Protein AF-D4Z742-F1 (afdb_monomer)

Structure (mmCIF, N/CA/C/O backbone):
data_AF-D4Z742-F1
#
_entry.id   AF-D4Z742-F1
#
loop_
_atom_site.group_PDB
_atom_site.id
_atom_site.type_symbol
_atom_site.label_atom_id
_atom_site.label_alt_id
_atom_site.label_comp_id
_atom_site.label_asym_id
_atom_site.label_entity_id
_atom_site.label_seq_id
_atom_site.pdbx_PDB_ins_code
_atom_site.Cartn_x
_atom_site.Cartn_y
_atom_site.Cartn_z
_atom_site.occupancy
_atom_site.B_iso_or_equiv
_atom_site.auth_seq_id
_atom_site.auth_comp_id
_atom_site.auth_asym_id
_atom_site.auth_atom_id
_atom_site.pdbx_PDB_model_num
ATOM 1 N N . MET A 1 1 ? 53.390 36.547 21.926 1.00 41.22 1 MET A N 1
ATOM 2 C CA . MET A 1 1 ? 52.689 35.268 22.171 1.00 41.22 1 MET A CA 1
ATOM 3 C C . MET A 1 1 ? 51.852 34.912 20.947 1.00 41.22 1 MET A C 1
ATOM 5 O O . MET A 1 1 ? 51.173 35.787 20.437 1.00 41.22 1 MET A O 1
ATOM 9 N N . ALA A 1 2 ? 51.964 33.653 20.503 1.00 45.97 2 ALA A N 1
ATOM 10 C CA . ALA A 1 2 ? 51.134 32.920 19.532 1.00 45.97 2 ALA A CA 1
ATOM 11 C C . ALA A 1 2 ? 51.030 33.444 18.079 1.00 45.97 2 ALA A C 1
ATOM 13 O O . ALA A 1 2 ? 50.154 34.228 17.724 1.00 45.97 2 ALA A O 1
ATOM 14 N N . ARG A 1 3 ? 51.900 32.901 17.212 1.00 41.25 3 ARG A N 1
ATOM 15 C CA . ARG A 1 3 ? 51.752 32.913 15.749 1.00 41.25 3 ARG A CA 1
ATOM 16 C C . ARG A 1 3 ? 50.654 31.930 15.329 1.00 41.25 3 ARG A C 1
ATOM 18 O O . ARG A 1 3 ? 50.660 30.780 15.756 1.00 41.25 3 ARG A O 1
ATOM 25 N N . ARG A 1 4 ? 49.755 32.383 14.456 1.00 48.75 4 ARG A N 1
ATOM 26 C CA . ARG A 1 4 ? 48.817 31.558 13.690 1.00 48.75 4 ARG A CA 1
ATOM 27 C C . ARG A 1 4 ? 49.485 31.280 12.338 1.00 48.75 4 ARG A C 1
ATOM 29 O O . ARG A 1 4 ? 49.684 32.216 11.571 1.00 48.75 4 ARG A O 1
ATOM 36 N N . THR A 1 5 ? 49.874 30.038 12.069 1.00 52.06 5 THR A N 1
ATOM 37 C CA . THR A 1 5 ? 50.420 29.610 10.770 1.00 52.06 5 THR A CA 1
ATOM 38 C C . THR A 1 5 ? 49.593 28.453 10.238 1.00 52.06 5 THR A C 1
ATOM 40 O O . THR A 1 5 ? 49.586 27.365 10.807 1.00 52.06 5 THR A O 1
ATOM 43 N N . ALA A 1 6 ? 48.873 28.742 9.158 1.00 50.28 6 ALA A N 1
ATOM 44 C CA . ALA A 1 6 ? 48.329 27.765 8.235 1.00 50.28 6 ALA A CA 1
ATOM 45 C C . ALA A 1 6 ? 49.473 26.997 7.558 1.00 50.28 6 ALA A C 1
ATOM 47 O O . ALA A 1 6 ? 50.484 27.612 7.231 1.00 50.28 6 ALA A O 1
ATOM 48 N N . ALA A 1 7 ? 49.286 25.692 7.364 1.00 48.91 7 ALA A N 1
ATOM 49 C CA . ALA A 1 7 ? 49.803 24.882 6.255 1.00 48.91 7 ALA A CA 1
ATOM 50 C C . 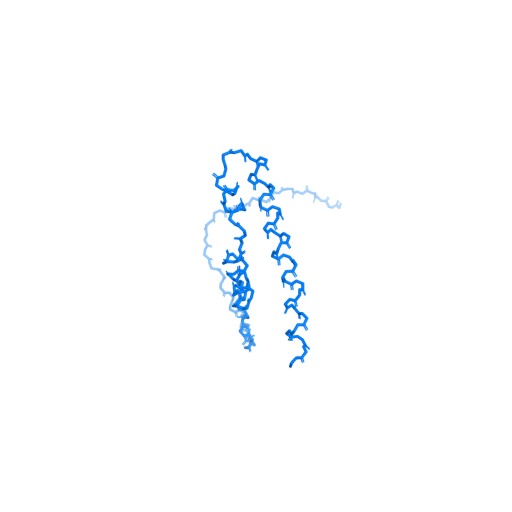ALA A 1 7 ? 49.647 23.411 6.652 1.00 48.91 7 ALA A C 1
ATOM 52 O O . ALA A 1 7 ? 50.530 22.801 7.251 1.00 48.91 7 ALA A O 1
ATOM 53 N N . GLN A 1 8 ? 48.477 22.856 6.353 1.00 51.91 8 GLN A N 1
ATOM 54 C CA . GLN A 1 8 ? 48.278 21.415 6.297 1.00 51.91 8 GLN A CA 1
ATOM 55 C C . GLN A 1 8 ? 48.738 20.992 4.896 1.00 51.91 8 GLN A C 1
ATOM 57 O O . GLN A 1 8 ? 47.937 20.839 3.983 1.00 51.91 8 GLN A O 1
ATOM 62 N N . ASP A 1 9 ? 50.056 20.951 4.719 1.00 45.72 9 ASP A N 1
ATOM 63 C CA . ASP A 1 9 ? 50.744 20.550 3.494 1.00 45.72 9 ASP A CA 1
ATOM 64 C C . ASP A 1 9 ? 51.379 19.189 3.797 1.00 45.72 9 ASP A C 1
ATOM 66 O O . ASP A 1 9 ? 52.318 19.097 4.589 1.00 45.72 9 ASP A O 1
ATOM 70 N N . TRP A 1 10 ? 50.775 18.109 3.296 1.00 43.75 10 TRP A N 1
ATOM 71 C CA . TRP A 1 10 ? 51.282 16.755 3.521 1.00 43.75 10 TRP A CA 1
ATOM 72 C C . TRP A 1 10 ? 51.995 16.259 2.259 1.00 43.75 10 TRP A C 1
ATOM 74 O O . TRP A 1 10 ? 51.328 16.002 1.251 1.00 43.75 10 TRP A O 1
ATOM 84 N N . PRO A 1 11 ? 53.329 16.088 2.280 1.00 48.41 11 PRO A N 1
ATOM 85 C CA . PRO A 1 11 ? 54.057 15.550 1.147 1.00 48.41 11 PRO A CA 1
ATOM 86 C C . PRO A 1 11 ? 54.028 14.012 1.135 1.00 48.41 11 PRO A C 1
ATOM 88 O O . PRO A 1 11 ? 54.117 13.347 2.162 1.00 48.41 11 PRO A O 1
ATOM 91 N N . GLY A 1 12 ? 53.900 13.472 -0.078 1.00 49.28 12 GLY A N 1
ATOM 92 C CA . GLY A 1 12 ? 54.495 12.229 -0.587 1.00 49.28 12 GLY A CA 1
ATOM 93 C C . GLY A 1 12 ? 54.738 11.019 0.333 1.00 49.28 12 GLY A C 1
ATOM 94 O O . GLY A 1 12 ? 55.664 10.998 1.127 1.00 49.28 12 GLY A O 1
ATOM 95 N N . ARG A 1 13 ? 53.999 9.938 0.040 1.00 49.31 13 ARG A N 1
ATOM 96 C CA . ARG A 1 13 ? 54.454 8.535 -0.136 1.00 49.31 13 ARG A CA 1
ATOM 97 C C . ARG A 1 13 ? 55.594 8.010 0.769 1.00 49.31 13 ARG A C 1
ATOM 99 O O . ARG A 1 13 ? 56.761 8.240 0.478 1.00 49.31 13 ARG A O 1
ATOM 106 N N . GLY A 1 14 ? 55.259 7.099 1.695 1.00 46.44 14 GLY A N 1
ATOM 107 C CA . GLY A 1 14 ? 56.211 6.097 2.202 1.00 46.44 14 GLY A CA 1
ATOM 108 C C . GLY A 1 14 ? 55.919 5.518 3.593 1.00 46.44 14 GLY A C 1
ATOM 109 O O . GLY A 1 14 ? 56.303 6.107 4.586 1.00 46.44 14 GLY A O 1
ATOM 110 N N . LEU A 1 15 ? 55.337 4.313 3.622 1.00 52.59 15 LEU A N 1
ATOM 111 C CA . LEU A 1 15 ? 55.776 3.182 4.459 1.00 52.59 15 LEU A CA 1
ATOM 112 C C . LEU A 1 15 ? 55.606 3.224 6.014 1.00 52.59 15 LEU A C 1
ATOM 114 O O . LEU A 1 15 ? 56.341 3.887 6.729 1.00 52.59 15 LEU A O 1
ATOM 118 N N . ILE A 1 16 ? 54.724 2.325 6.493 1.00 50.97 16 ILE A N 1
ATOM 119 C CA . ILE A 1 16 ? 54.670 1.632 7.809 1.00 50.97 16 ILE A CA 1
ATOM 120 C C . ILE A 1 16 ? 54.287 2.450 9.056 1.00 50.97 16 ILE A C 1
ATOM 122 O O . ILE A 1 16 ? 55.102 3.166 9.615 1.00 50.97 16 ILE A O 1
ATOM 126 N N . TRP A 1 17 ? 53.104 2.141 9.605 1.00 43.66 17 TRP A N 1
ATOM 127 C CA . TRP A 1 17 ? 52.925 1.841 11.037 1.00 43.66 17 TRP A CA 1
ATOM 128 C C . TRP A 1 17 ? 51.748 0.861 11.202 1.00 43.66 17 TRP A C 1
ATOM 130 O O . TRP A 1 17 ? 50.589 1.232 11.034 1.00 43.66 17 TRP A O 1
ATOM 140 N N . VAL A 1 18 ? 52.041 -0.411 11.494 1.00 48.16 18 VAL A N 1
ATOM 141 C CA . VAL A 1 18 ? 51.042 -1.418 11.894 1.00 48.16 18 VAL A CA 1
ATOM 142 C C . VAL A 1 18 ? 51.091 -1.521 13.414 1.00 48.16 18 VAL A C 1
ATOM 144 O O . VAL A 1 18 ? 52.044 -2.065 13.963 1.00 48.16 18 VAL A O 1
ATOM 147 N N . ILE A 1 19 ? 50.073 -1.002 14.097 1.00 59.47 19 ILE A N 1
ATOM 148 C CA . ILE A 1 19 ? 49.836 -1.271 15.522 1.00 59.47 19 ILE A CA 1
ATOM 149 C C . ILE A 1 19 ? 48.746 -2.346 15.591 1.00 59.47 19 ILE A C 1
ATOM 151 O O . ILE A 1 19 ? 47.615 -2.053 15.199 1.00 59.47 19 ILE A O 1
ATOM 155 N N . PRO A 1 20 ? 49.007 -3.572 16.080 1.00 48.66 20 PRO A N 1
ATOM 156 C CA . PRO A 1 20 ? 47.939 -4.515 16.348 1.00 48.66 20 PRO A CA 1
ATOM 157 C C . PRO A 1 20 ? 47.403 -4.217 17.749 1.00 48.66 20 PRO A C 1
ATOM 159 O O . PRO A 1 20 ? 47.926 -4.695 18.753 1.00 48.66 20 PRO A O 1
ATOM 162 N N . PHE A 1 21 ? 46.357 -3.399 17.838 1.00 40.38 21 PHE A N 1
ATOM 163 C CA . PHE A 1 21 ? 45.545 -3.359 19.049 1.00 40.38 21 PHE A CA 1
ATOM 164 C C . PHE A 1 21 ? 44.690 -4.632 19.063 1.00 40.38 21 PHE A C 1
ATOM 166 O O . PHE A 1 21 ? 43.766 -4.784 18.263 1.00 40.38 21 PHE A O 1
ATOM 173 N N . ALA A 1 22 ? 45.037 -5.584 19.929 1.00 53.72 22 ALA A N 1
ATOM 174 C CA . ALA A 1 22 ? 44.241 -6.779 20.163 1.00 53.72 22 ALA A CA 1
ATOM 175 C C . ALA A 1 22 ? 42.902 -6.377 20.801 1.00 53.72 22 ALA A C 1
ATOM 177 O O . ALA A 1 22 ? 42.827 -6.120 22.001 1.00 53.72 22 ALA A O 1
ATOM 178 N N . VAL A 1 23 ? 41.838 -6.315 19.993 1.00 54.34 23 VAL A N 1
ATOM 179 C CA . VAL A 1 23 ? 40.469 -6.210 20.501 1.00 54.34 23 VAL A CA 1
ATOM 180 C C . VAL A 1 23 ? 39.949 -7.625 20.742 1.00 54.34 23 VAL A C 1
ATOM 182 O O . VAL A 1 23 ? 39.794 -8.428 19.820 1.00 54.34 23 VAL A O 1
ATOM 185 N N . ALA A 1 24 ? 39.702 -7.946 22.008 1.00 50.41 24 ALA A N 1
ATOM 186 C CA . ALA A 1 24 ? 38.914 -9.102 22.390 1.00 50.41 24 ALA A CA 1
ATOM 187 C C . ALA A 1 24 ? 37.532 -8.979 21.724 1.00 50.41 24 ALA A C 1
ATOM 189 O O . ALA A 1 24 ? 36.702 -8.166 22.135 1.00 50.41 24 ALA A O 1
ATOM 190 N N . ARG A 1 25 ? 37.278 -9.757 20.663 1.00 51.62 25 ARG A N 1
ATOM 191 C CA . ARG A 1 25 ? 35.927 -9.913 20.113 1.00 51.62 25 ARG A CA 1
ATOM 192 C C . ARG A 1 25 ? 35.126 -10.750 21.102 1.00 51.62 25 ARG A C 1
ATOM 194 O O . ARG A 1 25 ? 35.119 -11.973 21.030 1.00 51.62 25 ARG A O 1
ATOM 201 N N . ASN A 1 26 ? 34.461 -10.069 22.031 1.00 50.78 26 ASN A N 1
ATOM 202 C CA . ASN A 1 26 ? 33.342 -10.640 22.765 1.00 50.78 26 ASN A CA 1
ATOM 203 C C . ASN A 1 26 ? 32.319 -11.161 21.748 1.00 50.78 26 ASN A C 1
ATOM 205 O O . ASN A 1 26 ? 31.818 -10.412 20.907 1.00 50.78 26 ASN A O 1
ATOM 209 N N . GLY A 1 27 ? 32.062 -12.465 21.805 1.00 52.66 27 GLY A N 1
ATOM 210 C CA . GLY A 1 27 ? 31.151 -13.183 20.928 1.00 52.66 27 GLY A CA 1
ATOM 211 C C . GLY A 1 27 ? 29.693 -12.809 21.169 1.00 52.66 27 GLY A C 1
ATOM 212 O O . GLY A 1 27 ? 28.958 -13.539 21.823 1.00 52.66 27 GLY A O 1
ATOM 213 N N . ARG A 1 28 ? 29.252 -11.701 20.576 1.00 58.16 28 ARG A N 1
ATOM 214 C CA . ARG A 1 28 ? 27.846 -11.486 20.235 1.00 58.16 28 ARG A CA 1
ATOM 215 C C . ARG A 1 28 ? 27.796 -11.268 18.732 1.00 58.16 28 ARG A C 1
ATOM 217 O O . ARG A 1 28 ? 28.196 -10.214 18.244 1.00 58.16 28 ARG A O 1
ATOM 224 N N . GLY A 1 29 ? 27.419 -12.316 18.002 1.00 58.25 29 GLY A N 1
ATOM 225 C CA . GLY A 1 29 ? 27.209 -12.220 16.562 1.00 58.25 29 GLY A CA 1
ATOM 226 C C . GLY A 1 29 ? 26.220 -11.088 16.279 1.00 58.25 29 GLY A C 1
ATOM 227 O O . GLY A 1 29 ? 25.248 -10.951 17.029 1.00 58.25 29 GLY A O 1
ATOM 228 N N . PRO A 1 30 ? 26.465 -10.240 15.272 1.00 58.97 30 PRO A N 1
ATOM 229 C CA . PRO A 1 30 ? 25.454 -9.287 14.863 1.00 58.97 30 PRO A CA 1
ATOM 230 C C . PRO A 1 30 ? 24.224 -10.092 14.432 1.00 58.97 30 PRO A C 1
ATOM 232 O O . PRO A 1 30 ? 24.322 -10.961 13.564 1.00 58.97 30 PRO A O 1
ATOM 235 N N . HIS A 1 31 ? 23.079 -9.825 15.067 1.00 60.84 31 HIS A N 1
ATOM 236 C CA . HIS A 1 31 ? 21.784 -10.019 14.421 1.00 60.84 31 HIS A CA 1
ATOM 237 C C . HIS A 1 31 ? 21.951 -9.414 13.024 1.00 60.84 31 HIS A C 1
ATOM 239 O O . HIS A 1 31 ? 22.476 -8.304 12.923 1.00 60.84 31 HIS A O 1
ATOM 245 N N . SER A 1 32 ? 21.671 -10.188 11.977 1.00 58.41 32 SER A N 1
ATOM 246 C CA . SER A 1 32 ? 21.825 -9.765 10.586 1.00 58.41 32 SER A CA 1
ATOM 247 C C . SER A 1 32 ? 21.384 -8.313 10.431 1.00 58.41 32 SER A C 1
ATOM 249 O O . SER A 1 32 ? 20.247 -7.988 10.756 1.00 58.41 32 SER A O 1
ATOM 251 N N . ASP A 1 33 ? 22.298 -7.457 9.981 1.00 61.62 33 ASP A N 1
ATOM 252 C CA . ASP A 1 33 ? 22.077 -6.034 9.706 1.00 61.62 33 ASP A CA 1
ATOM 253 C C . ASP A 1 33 ? 21.246 -5.895 8.413 1.00 61.62 33 ASP A C 1
ATOM 255 O O . ASP A 1 33 ? 21.691 -5.410 7.375 1.00 61.62 33 ASP A O 1
ATOM 259 N N . GLY A 1 34 ? 20.063 -6.506 8.436 1.00 66.75 34 GLY A N 1
ATOM 260 C CA . GLY A 1 34 ? 19.179 -6.757 7.314 1.00 66.75 34 GLY A CA 1
ATOM 261 C C . GLY A 1 34 ? 17.808 -7.171 7.835 1.00 66.75 34 GLY A C 1
ATOM 262 O O . GLY A 1 34 ? 17.706 -7.768 8.906 1.00 66.75 34 GLY A O 1
ATOM 263 N N . MET A 1 35 ? 16.774 -6.807 7.074 1.00 79.12 35 MET A N 1
ATOM 264 C CA . MET A 1 35 ? 15.364 -7.106 7.340 1.00 79.12 35 MET A CA 1
ATOM 265 C C . MET A 1 35 ? 15.196 -8.492 7.974 1.00 79.12 35 MET A C 1
ATOM 267 O O . MET A 1 35 ? 15.605 -9.491 7.376 1.00 79.12 35 MET A O 1
ATOM 271 N N . ASP A 1 36 ? 14.614 -8.569 9.171 1.00 85.81 36 ASP A N 1
ATOM 272 C CA . ASP A 1 36 ? 14.436 -9.858 9.827 1.00 85.81 36 ASP A CA 1
ATOM 273 C C . ASP A 1 36 ? 13.451 -10.741 9.034 1.00 85.81 36 ASP A C 1
ATOM 275 O O . ASP A 1 36 ? 12.633 -10.283 8.218 1.00 85.81 36 ASP A O 1
ATOM 279 N N . ALA A 1 37 ? 13.561 -12.053 9.235 1.00 86.56 37 ALA A N 1
ATOM 280 C CA . ALA A 1 37 ? 12.771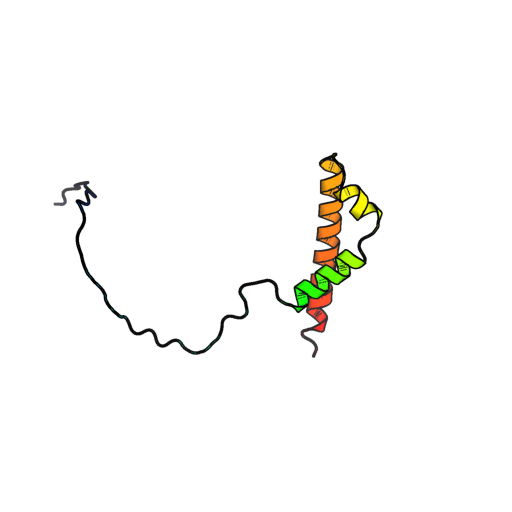 -13.026 8.488 1.00 86.56 37 ALA A CA 1
ATOM 281 C C . ALA A 1 37 ? 11.262 -12.905 8.772 1.00 86.56 37 ALA A C 1
ATOM 283 O O . ALA A 1 37 ? 10.447 -13.201 7.890 1.00 86.56 37 ALA A O 1
ATOM 284 N N . ASN A 1 38 ? 10.878 -12.451 9.971 1.00 86.56 38 ASN A N 1
ATOM 285 C CA . ASN A 1 38 ? 9.480 -12.260 10.343 1.00 86.56 38 ASN A CA 1
ATOM 286 C C . ASN A 1 38 ? 8.886 -11.059 9.590 1.00 86.56 38 ASN A C 1
ATOM 288 O O . ASN A 1 38 ? 7.890 -11.221 8.883 1.00 86.56 38 ASN A O 1
ATOM 292 N N . THR A 1 39 ? 9.567 -9.913 9.605 1.00 89.12 39 THR A N 1
ATOM 293 C CA . THR A 1 39 ? 9.164 -8.712 8.862 1.00 89.12 39 THR A CA 1
ATOM 294 C C . THR A 1 39 ? 9.093 -8.984 7.359 1.00 89.12 39 THR A C 1
ATOM 296 O O . THR A 1 39 ? 8.136 -8.583 6.693 1.00 89.12 39 THR A O 1
ATOM 299 N N . THR A 1 40 ? 10.043 -9.746 6.810 1.00 90.75 40 THR A N 1
ATOM 300 C CA . THR A 1 40 ? 10.000 -10.171 5.399 1.00 90.75 40 THR A CA 1
ATOM 301 C C . THR A 1 40 ? 8.750 -11.003 5.095 1.00 90.75 40 THR A C 1
ATOM 303 O O . THR A 1 40 ? 8.052 -10.745 4.112 1.00 90.75 40 THR A O 1
ATOM 306 N N . THR A 1 41 ? 8.424 -11.973 5.952 1.00 91.62 41 THR A N 1
ATOM 307 C CA . THR A 1 41 ? 7.242 -12.841 5.793 1.00 91.62 41 THR A CA 1
ATOM 308 C C . THR A 1 41 ? 5.939 -12.044 5.878 1.00 91.62 41 THR A C 1
ATOM 310 O O . THR A 1 41 ? 5.010 -12.259 5.089 1.00 91.62 41 THR A O 1
ATOM 313 N N . LEU A 1 42 ? 5.881 -11.076 6.793 1.00 91.62 42 LEU A N 1
ATOM 314 C CA . LEU A 1 42 ? 4.744 -10.182 6.967 1.00 91.62 42 LEU A CA 1
ATOM 315 C C . LEU A 1 42 ? 4.525 -9.318 5.716 1.00 91.62 42 LEU A C 1
ATOM 317 O O . LEU A 1 42 ? 3.411 -9.282 5.190 1.00 91.62 42 LEU A O 1
ATOM 321 N N . ILE A 1 43 ? 5.581 -8.715 5.161 1.00 91.25 43 ILE A N 1
ATOM 322 C CA . ILE A 1 43 ? 5.482 -7.944 3.911 1.00 91.25 43 ILE A CA 1
ATOM 323 C C . ILE A 1 43 ? 5.013 -8.822 2.750 1.00 91.25 43 ILE A C 1
ATOM 325 O O . ILE A 1 43 ? 4.098 -8.430 2.024 1.00 91.25 43 ILE A O 1
ATOM 329 N N . MET A 1 44 ? 5.574 -10.022 2.583 1.00 94.06 44 MET A N 1
ATOM 330 C CA . MET A 1 44 ? 5.160 -10.938 1.510 1.00 94.06 44 MET A CA 1
ATOM 331 C C . MET A 1 44 ? 3.682 -11.324 1.619 1.00 94.06 44 MET A C 1
ATOM 333 O O . MET A 1 44 ? 2.977 -11.420 0.609 1.00 94.06 44 MET A O 1
ATOM 337 N N . THR A 1 45 ? 3.181 -11.477 2.844 1.00 92.31 45 THR A N 1
ATOM 338 C CA . THR A 1 45 ? 1.763 -11.739 3.107 1.00 92.31 45 THR A CA 1
ATOM 339 C C . THR A 1 45 ? 0.882 -10.569 2.665 1.00 92.31 45 THR A C 1
ATOM 341 O O . THR A 1 45 ? -0.146 -10.779 2.017 1.00 92.31 45 THR A O 1
ATOM 344 N N . ILE A 1 46 ? 1.289 -9.331 2.953 1.00 92.69 46 ILE A N 1
ATOM 345 C CA . ILE A 1 46 ? 0.557 -8.126 2.532 1.00 92.69 46 ILE A CA 1
ATOM 346 C C . ILE A 1 46 ? 0.580 -7.982 1.016 1.00 92.69 46 ILE A C 1
ATOM 348 O O . ILE A 1 46 ? -0.470 -7.772 0.416 1.00 92.69 46 ILE A O 1
ATOM 352 N N . LEU A 1 47 ? 1.739 -8.157 0.377 1.00 91.94 47 LEU A N 1
ATOM 353 C CA . LEU A 1 47 ? 1.861 -8.094 -1.082 1.00 91.94 47 LEU A CA 1
ATOM 354 C C . LEU A 1 47 ? 0.980 -9.145 -1.770 1.00 91.94 47 LEU A C 1
ATOM 356 O O . LEU A 1 47 ? 0.335 -8.858 -2.783 1.00 91.94 4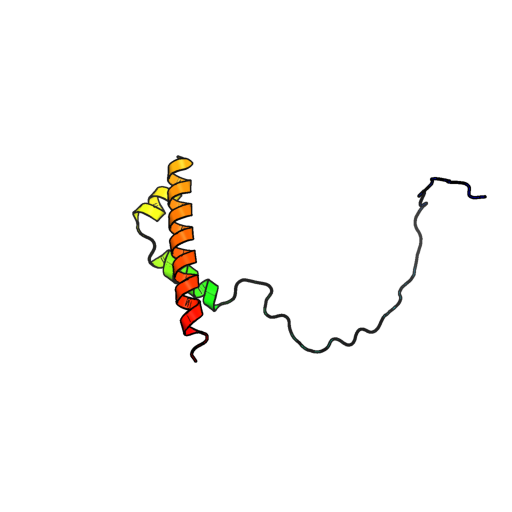7 LEU A O 1
ATOM 360 N N . SER A 1 48 ? 0.888 -10.341 -1.186 1.00 91.50 48 SER A N 1
ATOM 361 C CA . SER A 1 48 ? 0.009 -11.412 -1.670 1.00 91.50 48 SER A CA 1
ATOM 362 C C . SER A 1 48 ? -1.472 -11.036 -1.580 1.00 91.50 48 SER A C 1
ATOM 364 O O . SER A 1 48 ? -2.244 -11.395 -2.466 1.00 91.50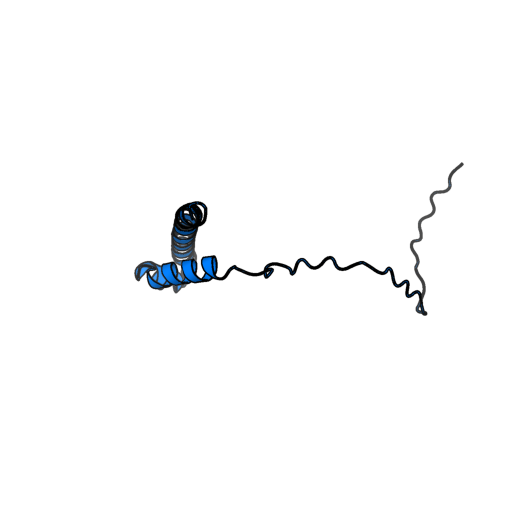 48 SER A O 1
ATOM 366 N N . ARG A 1 49 ? -1.854 -10.271 -0.550 1.00 90.88 49 ARG A N 1
ATOM 367 C CA . ARG A 1 49 ? -3.226 -9.801 -0.291 1.00 90.88 49 ARG A CA 1
ATOM 368 C C . ARG A 1 49 ? -3.536 -8.425 -0.885 1.00 90.88 49 ARG A C 1
ATOM 370 O O . ARG A 1 49 ? -4.674 -7.975 -0.784 1.00 90.88 49 ARG A O 1
ATOM 377 N N . ALA A 1 50 ? -2.551 -7.756 -1.484 1.00 91.94 50 ALA A N 1
ATOM 378 C CA . ALA A 1 50 ? -2.714 -6.409 -2.008 1.00 91.94 50 ALA A CA 1
ATOM 379 C C . ALA A 1 50 ? -3.844 -6.371 -3.059 1.00 91.94 50 ALA A C 1
ATOM 381 O O . ALA A 1 50 ? -3.799 -7.153 -4.018 1.00 91.94 50 ALA A O 1
ATOM 382 N N . PRO A 1 51 ? -4.835 -5.468 -2.911 1.00 94.12 51 PRO A N 1
ATOM 383 C CA . PRO A 1 51 ? -5.923 -5.304 -3.865 1.00 94.12 51 PRO A CA 1
ATOM 384 C C . PRO A 1 51 ? -5.445 -5.145 -5.311 1.00 94.12 51 PRO A C 1
ATOM 386 O O . PRO A 1 51 ? -4.445 -4.477 -5.584 1.00 94.12 51 PRO A O 1
ATOM 389 N N . GLN A 1 52 ? -6.205 -5.702 -6.259 1.00 94.19 52 GLN A N 1
ATOM 390 C CA . GLN A 1 52 ? -5.866 -5.639 -7.685 1.00 94.19 52 GLN A CA 1
ATOM 391 C C . GLN A 1 52 ? -5.717 -4.195 -8.191 1.00 94.19 52 GLN A C 1
ATOM 393 O O . GLN A 1 52 ? -4.830 -3.930 -8.999 1.00 94.19 52 GLN A O 1
ATOM 398 N N . TRP A 1 53 ? -6.535 -3.262 -7.692 1.00 96.00 53 TRP A N 1
ATOM 399 C CA . TRP A 1 53 ? -6.453 -1.851 -8.072 1.00 96.00 53 TRP A CA 1
ATOM 400 C C . TRP A 1 53 ? -5.116 -1.209 -7.661 1.00 96.00 53 TRP A C 1
ATOM 402 O O . TRP A 1 53 ? -4.564 -0.446 -8.439 1.00 96.00 53 TRP A O 1
ATOM 412 N N . ILE A 1 54 ? -4.525 -1.588 -6.517 1.00 96.19 54 ILE A N 1
ATOM 413 C CA . ILE A 1 54 ? -3.203 -1.083 -6.095 1.00 96.19 54 ILE A CA 1
ATOM 414 C C . ILE A 1 54 ? -2.127 -1.568 -7.058 1.00 96.19 54 ILE A C 1
ATOM 416 O O . ILE A 1 54 ? -1.272 -0.798 -7.477 1.00 96.19 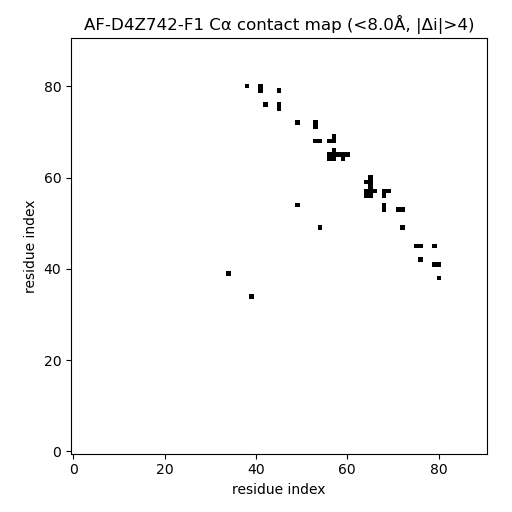54 ILE A O 1
ATOM 420 N N . ARG A 1 55 ? -2.179 -2.848 -7.445 1.00 95.56 55 ARG A N 1
ATOM 421 C CA . ARG A 1 55 ? -1.226 -3.411 -8.413 1.00 95.56 55 ARG A CA 1
ATOM 422 C C . ARG A 1 55 ? -1.330 -2.716 -9.767 1.00 95.56 55 ARG A C 1
ATOM 424 O O . ARG A 1 55 ? -0.308 -2.446 -10.382 1.00 95.56 55 ARG A O 1
ATOM 431 N N . HIS A 1 56 ? -2.551 -2.432 -10.213 1.00 97.06 56 HIS A N 1
ATOM 432 C CA . HIS A 1 56 ? -2.794 -1.680 -11.439 1.00 97.06 56 HIS A CA 1
ATOM 433 C C . HIS A 1 56 ? -2.235 -0.253 -11.345 1.00 97.06 56 HIS A C 1
ATOM 435 O O . HIS A 1 56 ? -1.486 0.175 -12.221 1.00 97.06 56 HIS A O 1
ATOM 441 N N . ASP A 1 57 ? -2.530 0.456 -10.258 1.00 97.31 57 ASP A N 1
ATOM 442 C CA . ASP A 1 57 ? -2.145 1.856 -10.084 1.00 97.31 57 ASP A CA 1
ATOM 443 C C . ASP A 1 57 ? -0.631 2.030 -9.872 1.00 97.31 57 ASP A C 1
ATOM 445 O O . ASP A 1 57 ? -0.056 3.004 -10.355 1.00 97.31 57 ASP A O 1
ATOM 449 N N . LEU A 1 58 ? 0.053 1.049 -9.271 1.00 96.69 58 LEU A N 1
ATOM 450 C CA . LEU A 1 58 ? 1.522 1.007 -9.1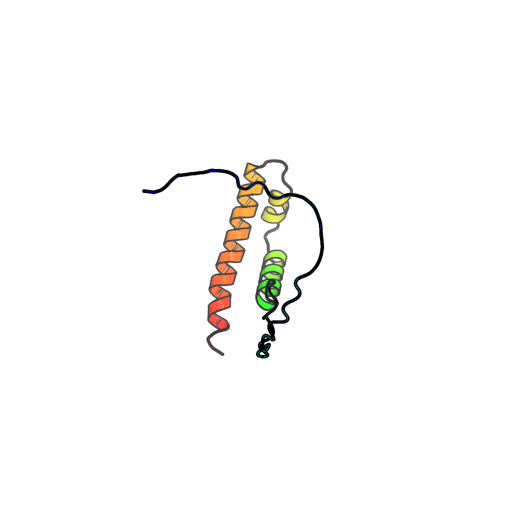90 1.00 96.69 58 LEU A CA 1
ATOM 451 C C . LEU A 1 58 ? 2.207 0.901 -10.562 1.00 96.69 58 LEU A C 1
ATOM 453 O O . LEU A 1 58 ? 3.350 1.334 -10.714 1.00 96.69 58 LEU A O 1
ATOM 457 N N . LEU A 1 59 ? 1.523 0.324 -11.553 1.00 96.75 59 LEU A N 1
ATOM 458 C CA . LEU A 1 59 ? 2.000 0.214 -12.935 1.00 96.75 59 LEU A CA 1
ATOM 459 C C . LEU A 1 59 ? 1.621 1.440 -13.785 1.00 96.75 59 LEU A C 1
ATOM 461 O O . LEU A 1 59 ? 1.974 1.500 -14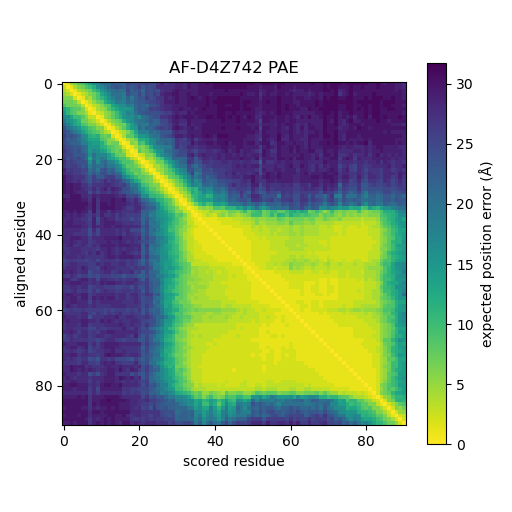.966 1.00 96.75 59 LEU A O 1
ATOM 465 N N . SER A 1 60 ? 0.908 2.413 -13.208 1.00 97.44 60 SER A N 1
ATOM 466 C CA . SER A 1 60 ? 0.493 3.624 -13.910 1.00 97.44 60 SER A CA 1
ATOM 467 C C . SER A 1 60 ? 1.689 4.491 -14.308 1.00 97.44 60 SER A C 1
ATOM 469 O O . SER A 1 60 ? 2.671 4.625 -13.579 1.00 97.44 60 SER A O 1
ATOM 471 N N . LYS A 1 61 ? 1.580 5.135 -15.476 1.00 97.31 61 LYS A N 1
ATOM 472 C CA . LYS A 1 61 ? 2.528 6.168 -15.930 1.00 97.31 61 LYS A CA 1
ATOM 473 C C . LYS A 1 61 ? 2.250 7.535 -15.303 1.00 97.31 61 LYS A C 1
ATOM 475 O O . LYS A 1 61 ? 3.096 8.421 -15.380 1.00 97.31 61 LYS A O 1
ATOM 480 N N . ASP A 1 62 ? 1.066 7.710 -14.724 1.00 97.81 62 ASP A N 1
ATOM 481 C CA . ASP A 1 62 ? 0.698 8.919 -14.002 1.00 97.81 62 ASP A CA 1
ATOM 482 C C . ASP A 1 62 ? 1.315 8.878 -12.599 1.00 97.81 62 ASP A C 1
ATOM 484 O O . ASP A 1 62 ? 1.024 7.984 -11.800 1.00 97.81 62 ASP A O 1
ATOM 488 N N . ALA A 1 63 ? 2.180 9.852 -12.309 1.00 97.56 63 ALA A N 1
ATOM 489 C CA . ALA A 1 63 ? 2.903 9.922 -11.045 1.00 97.56 63 ALA A CA 1
ATOM 490 C C . ALA A 1 63 ? 1.971 10.078 -9.833 1.00 97.56 63 ALA A C 1
ATOM 492 O O . ALA A 1 63 ? 2.242 9.492 -8.788 1.00 97.56 63 ALA A O 1
ATOM 493 N N . GLY A 1 64 ? 0.861 10.810 -9.969 1.00 98.00 64 GLY A N 1
ATOM 494 C CA . GLY A 1 64 ? -0.102 10.997 -8.884 1.00 98.00 64 GLY A CA 1
ATOM 495 C C . GLY A 1 64 ? -0.879 9.717 -8.579 1.00 98.00 64 GLY A C 1
ATOM 496 O O . GLY A 1 64 ? -1.094 9.381 -7.413 1.00 98.00 64 GLY A O 1
ATOM 497 N N . VAL A 1 65 ? -1.252 8.963 -9.618 1.00 97.69 65 VAL A N 1
ATOM 498 C CA . VAL A 1 65 ? -1.896 7.646 -9.460 1.00 97.69 65 VAL A CA 1
ATOM 499 C C . VAL A 1 65 ? -0.945 6.654 -8.789 1.00 97.69 65 VAL A C 1
ATOM 501 O O . VAL A 1 65 ? -1.326 6.004 -7.814 1.00 97.69 65 VAL A O 1
ATOM 504 N N . LYS A 1 66 ? 0.309 6.586 -9.253 1.00 97.94 66 LYS A N 1
ATOM 505 C CA . LYS A 1 66 ? 1.332 5.712 -8.665 1.00 97.94 66 LYS A CA 1
ATOM 506 C C . LYS A 1 66 ? 1.594 6.058 -7.200 1.00 97.94 66 LYS A C 1
ATOM 508 O O . LYS A 1 66 ? 1.593 5.166 -6.356 1.00 97.94 66 LYS A O 1
ATOM 513 N N . GLN A 1 67 ? 1.743 7.345 -6.889 1.00 98.19 67 GLN A N 1
ATOM 514 C CA . GLN A 1 67 ? 1.999 7.812 -5.530 1.00 98.19 67 GLN A CA 1
ATOM 515 C C . GLN A 1 67 ? 0.869 7.433 -4.565 1.00 98.19 67 GLN A C 1
ATOM 517 O O . GLN A 1 67 ? 1.134 6.911 -3.486 1.00 98.19 67 GLN A O 1
ATOM 522 N N . ARG A 1 68 ? -0.398 7.597 -4.963 1.00 97.19 68 ARG A N 1
ATOM 523 C CA . ARG A 1 68 ? -1.541 7.174 -4.135 1.00 97.19 68 ARG A CA 1
ATOM 524 C C . ARG A 1 68 ? -1.500 5.676 -3.814 1.00 97.19 68 ARG A C 1
ATOM 526 O O . ARG A 1 68 ? -1.825 5.264 -2.696 1.00 97.19 68 ARG A O 1
ATOM 533 N N . ALA A 1 69 ? -1.134 4.856 -4.796 1.00 98.06 69 ALA A N 1
ATOM 534 C CA . ALA A 1 69 ? -1.018 3.415 -4.610 1.00 98.06 69 ALA A CA 1
ATOM 535 C C . ALA A 1 69 ? 0.127 3.059 -3.648 1.00 98.06 69 ALA A C 1
ATOM 537 O O . ALA A 1 69 ? -0.050 2.206 -2.778 1.00 98.06 69 ALA A O 1
ATOM 538 N N . GLU A 1 70 ? 1.266 3.749 -3.756 1.00 97.69 70 GLU A N 1
ATOM 539 C CA . GLU A 1 70 ? 2.405 3.607 -2.841 1.00 97.69 70 GLU A CA 1
ATOM 540 C C . GLU A 1 70 ? 2.044 4.013 -1.408 1.00 97.69 70 GLU A C 1
ATOM 542 O O . GLU A 1 70 ? 2.310 3.254 -0.479 1.00 97.69 70 GLU A O 1
ATOM 547 N N . GLU A 1 71 ? 1.375 5.152 -1.220 1.00 98.00 71 GLU A N 1
ATOM 548 C CA . GLU A 1 71 ? 0.914 5.631 0.091 1.00 98.00 71 GLU A CA 1
ATOM 549 C C . GLU A 1 71 ? -0.050 4.638 0.746 1.00 98.00 71 GLU A C 1
ATOM 551 O O . GLU A 1 71 ? 0.080 4.312 1.928 1.00 98.00 71 GLU A O 1
ATOM 556 N N . THR A 1 72 ? -0.983 4.088 -0.035 1.00 96.94 72 THR A N 1
ATOM 557 C CA . THR A 1 72 ? -1.916 3.073 0.469 1.00 96.94 72 THR A CA 1
ATOM 558 C C . THR A 1 72 ? -1.189 1.776 0.830 1.00 96.94 72 THR A C 1
ATOM 560 O O . THR A 1 72 ? -1.473 1.175 1.868 1.00 96.94 72 THR A O 1
ATOM 563 N N . LEU A 1 73 ? -0.229 1.337 0.009 1.00 96.38 73 LEU A N 1
ATOM 564 C CA . LEU A 1 73 ? 0.581 0.153 0.300 1.00 96.38 73 LEU A CA 1
ATOM 565 C C . LEU A 1 73 ? 1.431 0.348 1.560 1.00 96.38 73 LEU A C 1
ATOM 567 O O . LEU A 1 73 ? 1.472 -0.545 2.408 1.00 96.38 73 LEU A O 1
ATOM 571 N N . ALA A 1 74 ? 2.045 1.519 1.723 1.00 95.88 74 ALA A N 1
ATOM 572 C CA . ALA A 1 74 ? 2.791 1.875 2.922 1.00 95.88 74 ALA A CA 1
ATOM 573 C C . ALA A 1 74 ? 1.894 1.863 4.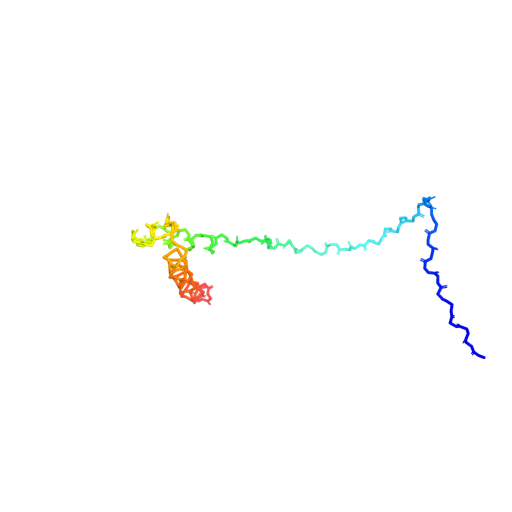167 1.00 95.88 74 ALA A C 1
ATOM 575 O O . ALA A 1 74 ? 2.295 1.311 5.188 1.00 95.88 74 ALA A O 1
ATOM 576 N N . ALA A 1 75 ? 0.664 2.379 4.078 1.00 95.69 75 ALA A N 1
ATOM 577 C CA . ALA A 1 75 ? -0.297 2.336 5.179 1.00 95.69 75 ALA A CA 1
ATOM 578 C C . ALA A 1 75 ? -0.697 0.898 5.559 1.00 95.69 75 ALA A C 1
ATOM 580 O O . ALA A 1 75 ? -0.770 0.579 6.744 1.00 95.69 75 ALA A O 1
ATOM 581 N N . MET A 1 76 ? -0.900 0.005 4.581 1.00 94.00 76 MET A N 1
ATOM 582 C CA . MET A 1 76 ? -1.169 -1.414 4.856 1.00 94.00 76 MET A CA 1
ATOM 583 C C . MET A 1 76 ? 0.010 -2.096 5.557 1.00 94.00 76 MET A C 1
ATOM 585 O O . MET A 1 76 ? -0.202 -2.851 6.505 1.00 94.00 76 MET A O 1
ATOM 589 N N . ILE A 1 77 ? 1.241 -1.813 5.113 1.00 93.75 77 ILE A N 1
ATOM 590 C CA . ILE A 1 77 ? 2.464 -2.326 5.742 1.00 93.75 77 ILE A CA 1
ATOM 591 C C . ILE A 1 77 ? 2.594 -1.785 7.166 1.00 93.75 77 ILE A C 1
ATOM 593 O O . ILE A 1 77 ? 2.745 -2.571 8.094 1.00 93.75 77 ILE A O 1
ATOM 597 N N . ALA A 1 78 ? 2.463 -0.473 7.361 1.00 93.31 78 ALA A N 1
ATOM 598 C CA . ALA A 1 78 ? 2.545 0.160 8.674 1.00 93.31 78 ALA A CA 1
ATOM 599 C C . ALA A 1 78 ? 1.501 -0.399 9.653 1.00 93.31 78 ALA A C 1
ATOM 601 O O . ALA A 1 78 ? 1.839 -0.729 10.788 1.00 93.31 78 ALA A O 1
ATOM 602 N N . ASN A 1 79 ? 0.255 -0.571 9.202 1.00 91.94 79 ASN A N 1
ATOM 603 C CA . ASN A 1 79 ? -0.804 -1.162 10.014 1.00 91.94 79 ASN A CA 1
ATOM 604 C C . ASN A 1 79 ? -0.468 -2.599 10.429 1.00 91.94 79 ASN A C 1
ATOM 606 O O . ASN A 1 79 ? -0.595 -2.953 11.595 1.00 91.94 79 ASN A O 1
ATOM 610 N N . ALA A 1 80 ? -0.006 -3.425 9.491 1.00 89.44 80 ALA A N 1
ATOM 611 C CA . ALA A 1 80 ? 0.342 -4.806 9.791 1.00 89.44 80 ALA A CA 1
ATOM 612 C C . ALA A 1 80 ? 1.550 -4.921 10.734 1.00 89.44 80 ALA A C 1
ATOM 614 O O . ALA A 1 80 ? 1.538 -5.771 11.620 1.00 89.44 80 ALA A O 1
ATOM 615 N N . LEU A 1 81 ? 2.560 -4.057 10.581 1.00 88.56 81 LEU A N 1
ATOM 616 C CA . LEU A 1 81 ? 3.706 -3.987 11.493 1.00 88.56 81 LEU A CA 1
ATOM 617 C C . LEU A 1 81 ? 3.275 -3.591 12.908 1.00 88.56 81 LEU A C 1
ATOM 619 O O . LEU A 1 81 ? 3.741 -4.198 13.871 1.00 88.56 81 LEU A O 1
ATOM 623 N N . ALA A 1 82 ? 2.354 -2.633 13.036 1.00 88.56 82 ALA A N 1
ATOM 624 C CA . ALA A 1 82 ? 1.783 -2.267 14.327 1.00 88.56 82 ALA A CA 1
ATOM 625 C C . ALA A 1 82 ? 1.058 -3.462 14.969 1.00 88.56 82 ALA A C 1
ATOM 627 O O . ALA A 1 82 ? 1.348 -3.799 16.107 1.00 88.56 82 ALA A O 1
ATOM 628 N N . THR A 1 83 ? 0.211 -4.174 14.216 1.00 83.69 83 THR A N 1
ATOM 629 C CA . THR A 1 83 ? -0.558 -5.312 14.753 1.00 83.69 8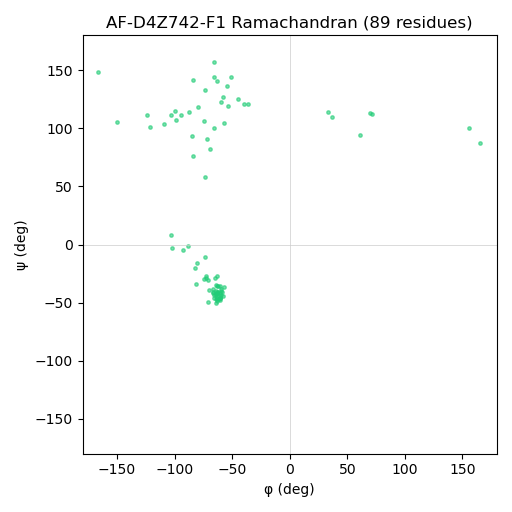3 THR A CA 1
ATOM 630 C C . THR A 1 83 ? 0.263 -6.583 14.994 1.00 83.69 83 THR A C 1
ATOM 632 O O . THR A 1 83 ? -0.087 -7.383 15.853 1.00 83.69 83 THR A O 1
ATOM 635 N N . GLY A 1 84 ? 1.329 -6.814 14.221 1.00 68.12 84 GLY A N 1
ATOM 636 C CA . GLY A 1 84 ? 2.164 -8.018 14.320 1.00 68.12 84 GLY A CA 1
ATOM 637 C C . GLY A 1 84 ? 3.211 -7.952 15.435 1.00 68.12 84 GLY A C 1
ATOM 638 O O . GLY A 1 84 ? 3.684 -8.987 15.898 1.00 68.12 84 GLY A O 1
ATOM 639 N N . THR A 1 85 ? 3.552 -6.746 15.900 1.00 57.72 85 THR A N 1
ATOM 640 C CA . THR A 1 85 ? 4.492 -6.543 17.017 1.00 57.72 85 THR A CA 1
ATOM 641 C C . THR A 1 85 ? 3.865 -6.930 18.366 1.00 57.72 85 THR A C 1
ATOM 643 O O . THR A 1 85 ? 4.566 -7.395 19.268 1.00 57.72 85 THR A O 1
ATOM 646 N N . ASP A 1 86 ? 2.541 -6.817 18.486 1.00 53.94 86 ASP A N 1
ATOM 647 C CA . ASP A 1 86 ? 1.811 -7.080 19.730 1.00 53.94 86 ASP A CA 1
ATOM 648 C C . ASP A 1 86 ? 1.733 -8.581 20.080 1.00 53.94 86 ASP A C 1
ATOM 650 O O . ASP A 1 86 ? 1.688 -8.941 21.254 1.00 53.94 86 ASP A O 1
ATOM 654 N N . GLU A 1 87 ? 1.785 -9.481 19.091 1.00 50.97 87 GLU A N 1
ATOM 655 C CA . GLU A 1 87 ? 1.747 -10.937 19.322 1.00 50.97 87 GLU A CA 1
ATOM 656 C C . GLU A 1 87 ? 3.125 -11.504 19.722 1.00 50.97 87 GLU A C 1
ATOM 658 O O . GLU A 1 87 ? 3.217 -12.402 20.558 1.00 50.97 87 GLU A O 1
ATOM 663 N N . SER A 1 88 ? 4.222 -10.940 19.196 1.00 47.47 88 SER A N 1
ATOM 664 C CA . SER A 1 88 ? 5.588 -11.437 19.444 1.00 47.47 88 SER A CA 1
ATOM 665 C C . SER A 1 88 ? 6.130 -11.127 20.849 1.00 47.47 88 SER A C 1
ATOM 667 O O . SER A 1 88 ? 7.184 -11.648 21.213 1.00 47.47 88 SER A O 1
ATOM 669 N N . THR A 1 89 ? 5.455 -10.281 21.632 1.00 43.94 89 THR A N 1
ATOM 670 C CA . THR A 1 89 ? 5.831 -9.956 23.024 1.00 43.94 89 THR A CA 1
ATOM 671 C C . THR A 1 89 ? 4.969 -10.668 24.071 1.00 43.94 89 THR A C 1
ATOM 673 O O . THR A 1 89 ? 5.242 -10.550 25.265 1.00 43.94 89 THR A O 1
ATOM 676 N N . ALA A 1 90 ? 3.960 -11.432 23.639 1.00 45.44 90 ALA A N 1
ATOM 677 C CA . ALA A 1 90 ? 3.024 -12.143 24.507 1.00 45.44 90 ALA A CA 1
ATOM 678 C C . ALA A 1 90 ? 3.299 -13.657 24.622 1.00 45.44 90 ALA A C 1
ATOM 680 O O . ALA A 1 90 ? 2.482 -14.367 25.212 1.00 45.44 90 ALA A O 1
ATOM 681 N N . SER A 1 91 ? 4.421 -14.155 24.083 1.00 38.59 91 SER A N 1
ATOM 682 C CA . SER A 1 91 ? 4.760 -15.584 24.065 1.00 38.59 91 SER A CA 1
ATOM 683 C C . SER A 1 91 ? 6.090 -15.923 24.722 1.00 38.59 91 SER A C 1
ATOM 685 O O . SER A 1 91 ? 7.022 -15.091 24.680 1.00 38.59 91 SER A O 1
#

Secondary structure (DSSP, 8-state):
--------------------------------SS--HHHHHHHHHHHHH--HHHHHHHT-S-HHHHHHHHHHHHHHHHHHHHHHHTTTT--

Mean predicted aligned error: 16.36 Å

Organism: Sphingobium indicum (strain DSM 16413 / CCM 7287 / MTCC 6362 / UT26 / NBRC 101211 / UT26S) (NCBI:txid452662)

Nearest PDB structures (foldseek):
  5n5f-assembly1_B  TM=5.837E-01  e=3.743E+00  Haliangium ochraceum
  5n5e-assembly1_e  TM=4.356E-01  e=8.122E+00  Pyrococcus furiosus COM1

pLDDT: mean 73.98, std 21.82, range [38.59, 98.19]

Solvent-accessible surface area (backbone atoms only — not comparable to full-atom values): 6089 Å² total; per-residue (Å²): 137,84,87,88,78,89,76,93,76,83,81,79,91,81,86,89,86,88,78,85,78,85,72,84,79,75,91,66,78,75,72,69,98,55,86,50,73,64,61,52,53,52,51,53,52,47,64,72,65,53,56,69,68,44,61,52,27,57,70,43,90,49,67,70,52,20,48,52,28,50,55,52,50,49,50,54,49,53,52,48,54,59,63,55,55,63,58,73,76,74,113

Radius of gyration: 26.71 Å; Cα contacts (8 Å, |Δi|>4): 26; chains: 1; bounding box: 63×51×40 Å

Foldseek 3Di:
DDDDDDDPDDDDDDDDDDDPPDDDPPDDPPPPPDDDPVLVVLLVVLVVVPDPLLVVQCPDPDPVSNVVSVVVSVVSSVVSVVVVVVVVVPD

Sequence (91 aa):
MARRTAAQDWPGRGLIWVIPFAVARNGRGPHSDGMDANTTTLIMTILSRAPQWIRHDLLSKDAGVKQRAEETLAAMIANALATGTDESTAS